Protein AF-A0A1H3FBI8-F1 (afdb_monomer_lite)

Secondary structure (DSSP, 8-state):
--SGGGS-HHHHHHTEEEEE-TTS-EEEEE-----EEEE---TTS-SSHHHHHHHHHHHHHHHHTSTTSEEEEPPPPPPPP----

pLDDT: mean 87.13, std 17.33, range [38.72, 97.88]

Structure (mmCIF, N/CA/C/O backbone):
data_AF-A0A1H3FBI8-F1
#
_entry.id   AF-A0A1H3FBI8-F1
#
loop_
_atom_site.group_PDB
_atom_site.id
_atom_site.type_symbol
_atom_site.label_atom_id
_atom_site.label_alt_id
_atom_site.label_comp_id
_atom_site.label_asym_id
_atom_site.label_entity_id
_atom_site.label_seq_id
_atom_site.pdbx_PDB_ins_code
_atom_site.Cartn_x
_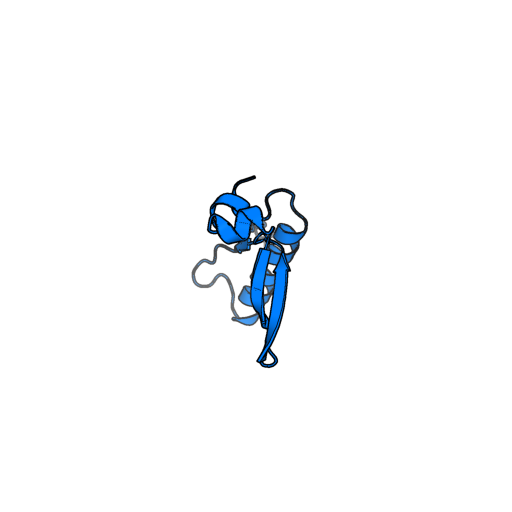atom_site.Cartn_y
_atom_site.Cartn_z
_atom_site.occupancy
_atom_site.B_iso_or_equiv
_atom_site.auth_seq_id
_atom_site.auth_comp_id
_atom_site.auth_asym_id
_atom_site.auth_atom_id
_atom_site.pdbx_PDB_model_num
ATOM 1 N N . MET A 1 1 ? -8.524 -1.764 -15.497 1.00 54.91 1 MET A N 1
ATOM 2 C CA . MET A 1 1 ? -7.267 -1.609 -14.731 1.00 54.91 1 MET A CA 1
ATOM 3 C C . MET A 1 1 ? -7.069 -0.116 -14.443 1.00 54.91 1 MET A C 1
ATOM 5 O O . MET A 1 1 ? -6.768 0.614 -15.370 1.00 54.91 1 MET A O 1
ATOM 9 N N . LYS A 1 2 ? -7.365 0.370 -13.221 1.00 79.06 2 LYS A N 1
ATOM 10 C CA . LYS A 1 2 ? -7.402 1.821 -12.891 1.00 79.06 2 LYS A CA 1
ATOM 11 C C . LYS A 1 2 ? -6.052 2.421 -12.461 1.00 79.06 2 LYS A C 1
ATOM 13 O O . LYS A 1 2 ? -5.921 3.630 -12.416 1.00 79.06 2 LYS A O 1
ATOM 18 N N . ALA A 1 3 ? -5.058 1.599 -12.122 1.00 88.62 3 ALA A N 1
ATOM 19 C CA . ALA A 1 3 ? -3.783 2.097 -11.599 1.00 88.62 3 ALA A CA 1
ATOM 20 C C . ALA A 1 3 ? -2.891 2.721 -12.684 1.00 88.62 3 ALA A C 1
ATOM 22 O O . ALA A 1 3 ? -2.282 3.754 -12.448 1.00 88.62 3 ALA A O 1
ATOM 23 N N . LEU A 1 4 ? -2.862 2.139 -13.889 1.00 92.31 4 LEU A N 1
ATOM 24 C CA . LEU A 1 4 ? -2.034 2.641 -14.992 1.00 92.31 4 LEU A CA 1
ATOM 25 C C . LEU A 1 4 ? -2.377 4.081 -15.382 1.00 92.31 4 LEU A C 1
ATOM 27 O O . LEU A 1 4 ? -1.490 4.828 -15.768 1.00 92.31 4 LEU A O 1
ATOM 31 N N . THR A 1 5 ? -3.637 4.499 -15.238 1.00 94.06 5 THR A N 1
ATOM 32 C CA . THR A 1 5 ? -4.070 5.865 -15.574 1.00 94.06 5 THR A CA 1
ATOM 33 C C . THR A 1 5 ? -3.551 6.923 -14.600 1.00 94.06 5 THR A C 1
ATOM 35 O O . THR A 1 5 ? -3.742 8.105 -14.855 1.00 94.06 5 THR A O 1
ATOM 38 N N . LEU A 1 6 ? -2.938 6.516 -13.482 1.00 93.50 6 LEU A N 1
ATOM 39 C CA . LEU A 1 6 ? -2.296 7.417 -12.520 1.00 93.50 6 LEU A CA 1
ATOM 40 C C . LEU A 1 6 ? -0.836 7.729 -12.884 1.00 93.50 6 LEU A C 1
ATOM 42 O O . LEU A 1 6 ? -0.255 8.637 -12.302 1.00 93.50 6 LEU A O 1
ATOM 46 N N . PHE A 1 7 ? -0.250 6.985 -13.824 1.00 94.94 7 PHE A N 1
ATOM 47 C CA . PHE A 1 7 ? 1.069 7.274 -14.384 1.00 94.94 7 PHE A CA 1
ATOM 48 C C . PHE A 1 7 ? 0.922 8.217 -15.576 1.00 94.94 7 PHE A C 1
ATOM 50 O O . PHE A 1 7 ? -0.090 8.157 -16.282 1.00 94.94 7 PHE A O 1
ATOM 57 N N . ASP A 1 8 ? 1.919 9.066 -15.821 1.00 95.38 8 ASP A N 1
ATOM 58 C CA . ASP A 1 8 ? 1.972 9.892 -17.029 1.00 95.38 8 ASP A CA 1
ATOM 59 C C . ASP A 1 8 ? 2.119 9.041 -18.305 1.00 95.38 8 ASP A C 1
ATOM 61 O O . ASP A 1 8 ? 2.292 7.822 -18.265 1.00 95.38 8 ASP A O 1
ATOM 65 N N . GLU A 1 9 ? 1.978 9.671 -19.469 1.00 96.81 9 GLU A N 1
ATOM 66 C CA . GLU A 1 9 ? 2.009 8.956 -20.746 1.00 96.81 9 GLU A CA 1
ATOM 67 C C . GLU A 1 9 ? 3.348 8.281 -21.039 1.00 96.81 9 GLU A C 1
ATOM 69 O O . GLU A 1 9 ? 3.357 7.137 -21.495 1.00 96.81 9 GLU A O 1
ATOM 74 N N . ILE A 1 10 ? 4.456 8.952 -20.730 1.00 96.94 10 ILE A N 1
ATOM 75 C CA . ILE A 1 10 ? 5.804 8.437 -20.979 1.00 96.94 10 ILE A CA 1
ATOM 76 C C . ILE A 1 10 ? 6.024 7.173 -20.146 1.00 96.94 10 ILE A C 1
ATOM 78 O O . ILE A 1 10 ? 6.429 6.142 -20.681 1.00 96.94 10 ILE A O 1
ATOM 82 N N . ALA A 1 11 ? 5.668 7.216 -18.863 1.00 96.50 11 ALA A N 1
ATOM 83 C CA . ALA A 1 11 ? 5.777 6.089 -17.953 1.00 96.50 11 ALA A CA 1
ATOM 84 C C . ALA A 1 11 ? 4.875 4.917 -18.367 1.00 96.50 11 ALA A C 1
ATOM 86 O O . ALA A 1 11 ? 5.294 3.760 -18.321 1.00 96.50 11 ALA A O 1
ATOM 87 N N . ARG A 1 12 ? 3.644 5.194 -18.824 1.00 96.31 12 ARG A N 1
ATOM 88 C CA . ARG A 1 12 ? 2.740 4.147 -19.334 1.00 96.31 12 ARG A CA 1
ATO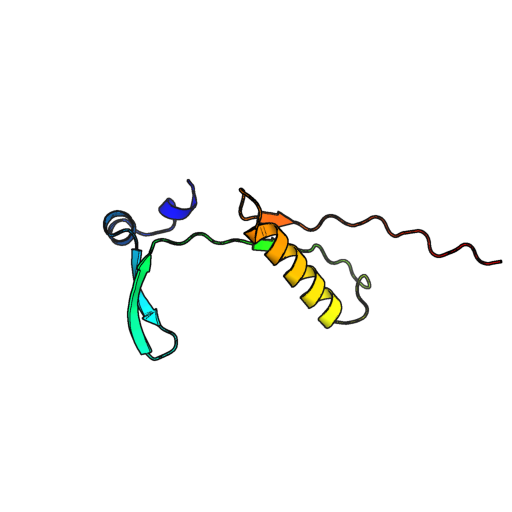M 89 C C . ARG A 1 12 ? 3.306 3.454 -20.572 1.00 96.31 12 ARG A C 1
ATOM 91 O O . ARG A 1 12 ? 3.198 2.234 -20.661 1.00 96.31 12 ARG A O 1
ATOM 98 N N . LEU A 1 13 ? 3.892 4.207 -21.504 1.00 96.25 13 LEU A N 1
ATOM 99 C CA . LEU A 1 13 ? 4.510 3.659 -22.717 1.00 96.25 13 LEU A CA 1
ATOM 100 C C . LEU A 1 13 ? 5.788 2.868 -22.404 1.00 96.25 13 LEU A C 1
ATOM 102 O O . LEU A 1 13 ? 6.018 1.822 -23.005 1.00 96.25 13 LEU A O 1
ATOM 106 N N . ALA A 1 14 ? 6.583 3.331 -21.438 1.00 96.81 14 ALA A N 1
ATOM 107 C CA . ALA A 1 14 ? 7.786 2.644 -20.966 1.00 96.81 14 ALA A CA 1
ATOM 108 C C . ALA A 1 14 ? 7.488 1.446 -20.040 1.00 96.81 14 ALA A C 1
ATOM 110 O O . ALA A 1 14 ? 8.373 0.636 -19.771 1.00 96.81 14 ALA A O 1
ATOM 111 N N . GLY A 1 15 ? 6.258 1.327 -19.531 1.00 96.25 15 GLY A N 1
ATOM 112 C CA . GLY A 1 15 ? 5.862 0.306 -18.559 1.00 96.25 15 GLY A CA 1
ATOM 113 C C . GLY A 1 15 ? 6.390 0.549 -17.140 1.00 96.25 15 GLY A C 1
ATOM 114 O O . GLY A 1 15 ? 6.366 -0.374 -16.321 1.00 96.25 15 GLY A O 1
ATOM 115 N N . GLY A 1 16 ? 6.868 1.757 -16.832 1.00 96.69 16 GLY A N 1
ATOM 116 C CA . GLY A 1 16 ? 7.495 2.102 -15.558 1.00 96.69 16 GLY A CA 1
ATOM 117 C C . GLY A 1 16 ? 8.165 3.474 -15.551 1.00 96.69 16 GLY A C 1
ATOM 118 O O . GLY A 1 16 ? 8.003 4.258 -16.482 1.00 96.69 16 GLY A O 1
ATOM 119 N N . ILE A 1 17 ? 8.903 3.763 -14.481 1.00 96.69 17 ILE A N 1
ATOM 120 C CA . ILE A 1 17 ? 9.634 5.020 -14.270 1.00 96.69 17 ILE A CA 1
ATOM 121 C C . ILE A 1 17 ? 11.095 4.748 -13.909 1.00 96.69 17 ILE A C 1
ATOM 123 O O . ILE A 1 17 ? 11.394 3.770 -13.229 1.00 96.69 17 ILE A O 1
ATOM 127 N N . GLU A 1 18 ? 11.992 5.643 -14.313 1.00 97.31 18 GLU A N 1
ATOM 128 C CA . GLU A 1 18 ? 13.340 5.733 -13.746 1.00 97.31 18 GLU A CA 1
ATOM 129 C C . GLU A 1 18 ? 13.275 6.598 -12.486 1.00 97.31 18 GLU A C 1
ATOM 131 O O . GLU A 1 18 ? 12.802 7.737 -12.534 1.00 97.31 18 GLU A O 1
ATOM 136 N N . ALA A 1 19 ? 13.713 6.062 -11.351 1.00 94.94 19 ALA A N 1
ATOM 137 C CA . ALA A 1 19 ? 13.724 6.787 -10.086 1.00 94.94 19 ALA A CA 1
ATOM 138 C C . ALA A 1 19 ? 14.920 6.380 -9.224 1.00 94.94 19 ALA A C 1
ATOM 140 O O . ALA A 1 19 ? 15.529 5.330 -9.422 1.00 94.94 19 ALA A O 1
ATOM 141 N N . GLU A 1 20 ? 15.256 7.218 -8.251 1.00 97.88 20 GLU A N 1
ATOM 142 C CA . GLU A 1 20 ? 16.273 6.912 -7.250 1.00 97.88 20 GLU A CA 1
ATOM 143 C C . GLU A 1 20 ? 15.741 5.876 -6.246 1.00 97.88 20 GLU A C 1
ATOM 145 O O . GLU A 1 20 ? 14.637 6.015 -5.711 1.00 97.88 20 GLU A O 1
ATOM 150 N N . ASP A 1 21 ? 16.510 4.816 -5.988 1.00 96.19 21 ASP A N 1
ATOM 151 C CA . ASP A 1 21 ? 16.231 3.895 -4.890 1.00 96.19 21 ASP A CA 1
ATOM 152 C C . ASP A 1 21 ? 16.628 4.499 -3.527 1.00 96.19 21 ASP A C 1
ATOM 154 O O . ASP A 1 21 ? 17.221 5.569 -3.425 1.00 96.19 21 ASP A O 1
ATOM 158 N N . ARG A 1 22 ? 16.341 3.789 -2.429 1.00 95.62 22 ARG A N 1
ATOM 159 C CA . ARG A 1 22 ? 16.670 4.255 -1.065 1.00 95.62 22 ARG A CA 1
ATOM 160 C C . ARG A 1 22 ? 18.174 4.417 -0.775 1.00 95.62 22 ARG A C 1
ATOM 162 O O . ARG A 1 22 ? 18.527 4.797 0.339 1.00 95.62 22 ARG A O 1
ATOM 169 N N . HIS A 1 23 ? 19.042 4.041 -1.709 1.00 97.19 23 HIS A N 1
ATOM 170 C CA . HIS A 1 23 ? 20.496 4.122 -1.605 1.00 97.19 23 HIS A CA 1
ATOM 171 C C . HIS A 1 23 ? 21.092 5.175 -2.549 1.00 97.19 23 HIS A C 1
ATOM 173 O O . HIS A 1 23 ? 22.316 5.259 -2.640 1.00 97.19 23 HIS A O 1
ATOM 179 N N . GLY A 1 24 ? 20.271 5.973 -3.235 1.00 96.44 24 GLY A N 1
ATOM 180 C CA . GLY A 1 24 ? 20.771 7.004 -4.143 1.00 96.44 24 GLY A CA 1
ATOM 181 C C . GLY A 1 24 ? 20.984 6.541 -5.582 1.00 96.44 24 GLY A C 1
ATOM 182 O O . GLY A 1 24 ? 21.546 7.281 -6.387 1.00 96.44 24 GLY A O 1
ATOM 183 N N . VAL A 1 25 ? 20.602 5.307 -5.925 1.00 97.88 25 VAL A N 1
ATOM 184 C CA . VAL A 1 25 ? 20.911 4.722 -7.236 1.00 97.88 25 VAL A CA 1
ATOM 185 C C . VAL A 1 25 ? 19.691 4.792 -8.143 1.00 97.88 25 VAL A C 1
ATOM 187 O O . VAL A 1 25 ? 18.637 4.259 -7.801 1.00 97.88 25 VAL A O 1
ATOM 190 N N . VAL A 1 26 ? 19.844 5.396 -9.323 1.00 97.38 26 VAL A N 1
ATOM 191 C CA . VAL A 1 26 ? 18.789 5.423 -10.346 1.00 97.38 26 VAL A CA 1
ATOM 192 C C . VAL A 1 26 ? 18.545 4.014 -10.883 1.00 97.38 26 VAL A C 1
ATOM 194 O O . VAL A 1 26 ? 19.485 3.313 -11.273 1.00 97.38 26 VAL A O 1
ATOM 197 N N . ARG A 1 27 ? 17.282 3.588 -10.870 1.00 97.69 27 ARG A N 1
ATOM 198 C CA . ARG A 1 27 ? 16.828 2.286 -11.362 1.00 97.69 27 ARG A CA 1
ATOM 199 C C . ARG A 1 27 ? 15.455 2.401 -12.011 1.00 97.69 27 ARG A C 1
ATOM 201 O O . ARG A 1 27 ? 14.631 3.226 -11.615 1.00 97.69 27 ARG A O 1
ATOM 208 N N . PHE A 1 28 ? 15.177 1.453 -12.899 1.00 97.44 28 PHE A N 1
ATOM 209 C CA . PHE A 1 28 ? 13.853 1.261 -13.465 1.00 97.44 28 PHE A CA 1
ATOM 210 C C . PHE A 1 28 ? 12.901 0.579 -12.471 1.00 97.44 28 PHE A C 1
ATOM 212 O O . PHE A 1 28 ? 13.204 -0.488 -11.923 1.00 97.44 28 PHE A O 1
ATOM 219 N N . PHE A 1 29 ? 11.711 1.152 -12.301 1.00 96.75 29 PHE A N 1
ATOM 220 C CA . PHE A 1 29 ? 10.612 0.613 -11.506 1.00 96.75 29 PHE A CA 1
ATOM 221 C C . PHE A 1 29 ? 9.375 0.404 -12.386 1.00 96.75 29 PHE A C 1
ATOM 223 O O . PHE A 1 29 ? 8.843 1.382 -12.913 1.00 96.75 29 PHE A O 1
ATOM 230 N N . PRO A 1 30 ? 8.858 -0.832 -12.519 1.00 96.88 30 PRO A N 1
ATOM 231 C CA . PRO A 1 30 ? 7.638 -1.083 -13.279 1.00 96.88 30 PRO A CA 1
ATOM 232 C C . PRO A 1 30 ? 6.441 -0.290 -12.745 1.00 96.88 30 PRO A C 1
ATOM 234 O O . PRO A 1 30 ? 6.344 -0.035 -11.539 1.00 96.88 30 PRO A O 1
ATOM 237 N N . CYS A 1 31 ? 5.482 0.031 -13.618 1.00 95.75 31 CYS A N 1
ATOM 238 C CA . CYS A 1 31 ? 4.202 0.599 -13.205 1.00 95.75 31 CYS A CA 1
ATOM 239 C C . CYS A 1 31 ? 3.560 -0.301 -12.144 1.00 95.75 31 CYS A C 1
ATOM 241 O O . CYS A 1 31 ? 3.191 -1.446 -12.406 1.00 95.75 31 CYS A O 1
ATOM 243 N N . THR A 1 32 ? 3.427 0.232 -10.934 1.00 92.88 32 THR A N 1
ATOM 244 C CA . THR A 1 32 ? 2.999 -0.541 -9.772 1.00 92.88 32 THR A CA 1
ATOM 245 C C . THR A 1 32 ? 1.550 -0.258 -9.394 1.00 92.88 32 THR A C 1
ATOM 247 O O . THR A 1 32 ? 0.943 0.736 -9.796 1.00 92.88 32 THR A O 1
ATOM 250 N N . THR A 1 33 ? 0.985 -1.146 -8.587 1.00 91.81 33 THR A N 1
ATOM 251 C CA . THR A 1 33 ? -0.338 -0.984 -7.985 1.00 91.81 33 THR A CA 1
ATOM 252 C C . THR A 1 33 ? -0.203 -0.845 -6.479 1.00 91.81 33 THR A C 1
ATOM 254 O O . THR A 1 33 ? 0.666 -1.466 -5.870 1.00 91.81 33 THR A O 1
ATOM 257 N N . LEU A 1 34 ? -1.101 -0.086 -5.858 1.00 91.94 34 LEU A N 1
ATOM 258 C CA . LEU A 1 34 ? -1.153 0.045 -4.407 1.00 91.94 34 LEU A CA 1
ATOM 259 C C . LEU A 1 34 ? -2.185 -0.920 -3.815 1.00 91.94 34 LEU A C 1
ATOM 261 O O . LEU A 1 34 ? -3.315 -0.982 -4.298 1.00 91.94 34 LEU A O 1
ATOM 265 N N . SER A 1 35 ? -1.818 -1.604 -2.728 1.00 95.19 35 SER A N 1
ATOM 266 C CA . SER A 1 35 ? -2.786 -2.270 -1.852 1.00 95.19 35 SER A CA 1
ATOM 267 C C . SER A 1 35 ? -2.945 -1.504 -0.540 1.00 95.19 35 SER A C 1
ATOM 269 O O . SER A 1 35 ? -1.951 -1.163 0.103 1.00 95.19 35 SER A O 1
ATOM 271 N N . VAL A 1 36 ? -4.185 -1.274 -0.112 1.00 95.81 36 VAL A N 1
ATOM 272 C CA . VAL A 1 36 ? -4.541 -0.497 1.079 1.00 95.81 36 VAL A CA 1
ATOM 273 C C . VAL A 1 36 ? -5.390 -1.342 2.023 1.00 95.81 36 VAL A C 1
ATOM 275 O O . VAL A 1 36 ? -6.472 -1.807 1.671 1.00 95.81 36 VAL A O 1
ATOM 278 N N . GLY A 1 37 ? -4.904 -1.511 3.249 1.00 96.19 37 GLY A N 1
ATOM 279 C CA . GLY A 1 37 ? -5.707 -1.992 4.366 1.00 96.19 37 GLY A CA 1
ATOM 280 C C . GLY A 1 37 ? -6.125 -0.832 5.254 1.00 96.19 37 GLY A C 1
ATOM 281 O O . GLY A 1 37 ? -5.270 -0.045 5.651 1.00 96.19 37 GLY A O 1
ATOM 282 N N . ALA A 1 38 ? -7.409 -0.742 5.578 1.00 95.88 38 ALA A N 1
ATOM 283 C CA . ALA A 1 38 ? -7.958 0.291 6.446 1.00 95.88 38 ALA A CA 1
ATOM 284 C C . ALA A 1 38 ? -8.683 -0.328 7.644 1.00 95.88 38 ALA A C 1
ATOM 286 O O . ALA A 1 38 ? -9.341 -1.363 7.519 1.00 95.88 38 ALA A O 1
ATOM 287 N N . VAL A 1 39 ? -8.587 0.333 8.794 1.00 94.06 39 VAL A N 1
ATOM 288 C CA . VAL A 1 39 ? -9.320 -0.007 10.018 1.00 94.06 39 VAL A CA 1
ATOM 289 C C . VAL A 1 39 ? -10.084 1.234 10.445 1.00 94.06 39 VAL A C 1
ATOM 291 O O . VAL A 1 39 ? -9.500 2.310 10.555 1.00 94.06 39 VAL A O 1
ATOM 294 N N . LEU A 1 40 ? -11.389 1.092 10.664 1.00 92.00 40 LEU A N 1
ATOM 295 C CA . LEU A 1 40 ? -12.186 2.146 11.275 1.00 92.00 40 LEU A CA 1
ATOM 296 C C . LEU A 1 40 ? -12.028 2.038 12.791 1.00 92.00 40 LEU A C 1
ATOM 298 O O . LEU A 1 40 ? -12.420 1.023 13.357 1.00 92.00 40 LEU A O 1
ATOM 302 N N . VAL A 1 41 ? -11.462 3.071 13.415 1.00 89.69 41 VAL A N 1
ATOM 303 C CA . VAL A 1 41 ? -11.207 3.111 14.860 1.00 89.69 41 VAL A CA 1
ATOM 304 C C . VAL A 1 41 ? -12.153 4.101 15.529 1.00 89.69 41 VAL A C 1
ATOM 306 O O . VAL A 1 41 ? -12.249 5.256 15.108 1.00 89.69 41 VAL A O 1
ATOM 309 N N . LYS A 1 42 ? -12.843 3.664 16.580 1.00 89.00 42 LYS A N 1
ATOM 310 C CA . LYS A 1 42 ? -13.654 4.518 17.454 1.00 89.00 42 LYS A CA 1
ATOM 311 C C . LYS A 1 42 ? -12.857 4.957 18.689 1.00 89.00 42 LYS A C 1
ATOM 313 O O . LYS A 1 42 ? -11.921 4.265 19.095 1.00 89.00 42 LYS A O 1
ATOM 318 N N . PRO A 1 43 ? -13.236 6.078 19.330 1.00 89.06 43 PRO A N 1
ATOM 319 C CA . PRO A 1 43 ? -12.675 6.449 20.625 1.00 89.06 43 PRO A CA 1
ATOM 320 C C . PRO A 1 43 ? -12.781 5.294 21.627 1.00 89.06 43 PRO A C 1
ATOM 322 O O . PRO A 1 43 ? -13.819 4.634 21.694 1.00 89.06 43 PRO A O 1
ATOM 325 N N . ASN A 1 44 ? -11.712 5.068 22.394 1.00 88.81 44 ASN A N 1
ATOM 326 C CA . ASN A 1 44 ? -11.602 4.017 23.414 1.00 88.81 44 ASN A CA 1
ATOM 327 C C . ASN A 1 44 ? -11.761 2.570 22.897 1.00 88.81 44 ASN A C 1
ATOM 329 O O . ASN A 1 44 ? -11.985 1.664 23.691 1.00 88.81 44 ASN A O 1
ATOM 333 N N . GLU A 1 45 ? -11.661 2.328 21.584 1.00 88.31 45 GLU A N 1
ATOM 334 C CA . GLU A 1 45 ? -11.731 0.967 21.023 1.00 88.31 45 GLU A CA 1
ATOM 335 C C . GLU A 1 45 ? -10.436 0.171 21.222 1.00 88.31 45 GLU A C 1
ATOM 337 O O . GLU A 1 45 ? -10.467 -1.052 21.323 1.00 88.31 45 GLU A O 1
ATOM 342 N N . PHE A 1 46 ? -9.303 0.867 21.300 1.00 90.00 46 PHE A N 1
ATOM 343 C CA . PHE A 1 46 ? -8.006 0.282 21.605 1.00 90.00 46 PHE A CA 1
ATOM 344 C C . PHE A 1 46 ? -7.406 0.988 22.812 1.00 90.00 46 PHE A C 1
ATOM 346 O O . PHE A 1 46 ? -7.452 2.215 22.909 1.00 90.00 46 PHE A O 1
ATOM 353 N N . GLU A 1 47 ? -6.815 0.207 23.708 1.00 91.56 47 GLU A N 1
ATOM 354 C CA . GLU A 1 47 ? -6.143 0.710 24.907 1.00 91.56 47 GLU A CA 1
ATOM 355 C C . GLU A 1 47 ? -4.726 1.194 24.592 1.00 91.56 47 GLU A C 1
ATOM 357 O O . GLU A 1 47 ? -4.191 2.064 25.277 1.00 91.56 47 GLU A O 1
ATOM 362 N N . LYS A 1 48 ? -4.103 0.617 23.554 1.00 93.12 48 LYS A N 1
ATOM 363 C CA . LYS A 1 48 ? -2.712 0.881 23.182 1.00 93.12 48 LYS A CA 1
ATOM 364 C C . LYS A 1 48 ? -2.550 1.121 21.686 1.00 93.12 48 LYS A C 1
ATOM 366 O O . LYS A 1 48 ? -3.208 0.488 20.856 1.00 93.12 48 LYS A O 1
ATOM 371 N N . VAL A 1 49 ? -1.608 1.992 21.331 1.00 92.44 49 VAL A N 1
ATOM 372 C CA . VAL A 1 49 ? -1.316 2.365 19.935 1.00 92.44 49 VAL A CA 1
ATOM 373 C C . VAL A 1 49 ? -0.841 1.155 19.122 1.00 92.44 49 VAL A C 1
ATOM 375 O O . VAL A 1 49 ? -1.186 1.018 17.946 1.00 92.44 49 VAL A O 1
ATOM 378 N N . GLU A 1 50 ? -0.126 0.220 19.748 1.00 95.38 50 GLU A N 1
ATOM 379 C CA . GLU A 1 50 ? 0.354 -1.004 19.099 1.00 95.38 50 GLU A CA 1
ATOM 380 C C . GLU A 1 50 ? -0.801 -1.890 18.618 1.00 95.38 50 GLU A C 1
ATOM 382 O O . GLU A 1 50 ? -0.675 -2.563 17.594 1.00 95.38 50 GLU A O 1
ATOM 387 N N . GLN A 1 51 ? -1.946 -1.873 19.307 1.00 93.44 51 GLN A N 1
ATOM 388 C CA . GLN A 1 51 ? -3.117 -2.648 18.894 1.00 93.44 51 GLN A CA 1
ATOM 389 C C . GLN A 1 51 ? -3.719 -2.087 17.597 1.00 93.44 51 GLN A C 1
ATOM 391 O O . GLN A 1 51 ? -4.056 -2.859 16.698 1.00 93.44 51 GLN A O 1
ATOM 396 N N . VAL A 1 52 ? -3.761 -0.756 17.453 1.00 93.19 52 VAL A N 1
ATOM 397 C CA . VAL A 1 52 ? -4.173 -0.084 16.208 1.00 93.19 52 VAL A CA 1
ATOM 398 C C . VAL A 1 52 ? -3.209 -0.428 15.072 1.00 93.19 52 VAL A C 1
ATOM 400 O O . VAL A 1 52 ? -3.640 -0.806 13.979 1.00 93.19 52 VAL A O 1
ATOM 403 N N . ALA A 1 53 ? -1.900 -0.348 15.331 1.00 94.25 53 ALA A N 1
ATOM 404 C CA . ALA A 1 53 ? -0.871 -0.674 14.346 1.00 94.25 53 ALA A CA 1
ATOM 405 C C . ALA A 1 53 ? -0.967 -2.137 13.883 1.00 94.25 53 ALA A C 1
ATOM 407 O O . ALA A 1 53 ? -0.899 -2.416 12.681 1.00 94.25 53 ALA A O 1
ATOM 408 N N . ASN A 1 54 ? -1.186 -3.068 14.815 1.00 96.00 54 ASN A N 1
ATOM 409 C CA . ASN A 1 54 ? -1.365 -4.480 14.499 1.00 96.00 54 ASN A CA 1
ATOM 410 C C . ASN A 1 54 ? -2.640 -4.718 13.673 1.00 96.00 54 ASN A C 1
ATOM 412 O O . ASN A 1 54 ? -2.587 -5.379 12.635 1.00 96.00 54 ASN A O 1
ATOM 416 N N . ALA A 1 55 ? -3.770 -4.119 14.061 1.00 95.06 55 ALA A N 1
ATOM 417 C CA . ALA A 1 55 ? -5.016 -4.214 13.299 1.00 95.06 55 ALA A CA 1
ATOM 418 C C . ALA A 1 55 ? -4.844 -3.690 11.860 1.00 95.06 55 ALA A C 1
ATOM 420 O O . ALA A 1 55 ? -5.263 -4.345 10.899 1.00 95.06 55 ALA A O 1
ATOM 421 N N . ALA A 1 56 ? -4.163 -2.553 11.686 1.00 95.75 56 ALA A N 1
ATOM 422 C CA . ALA A 1 56 ? -3.851 -1.999 10.370 1.00 95.75 56 ALA A CA 1
ATOM 423 C C . ALA A 1 56 ? -2.908 -2.909 9.563 1.00 95.75 56 ALA A C 1
ATOM 425 O O . ALA A 1 56 ? -3.103 -3.092 8.358 1.00 95.75 56 ALA A O 1
ATOM 426 N N . ALA A 1 57 ? -1.916 -3.533 10.207 1.00 96.69 57 ALA A N 1
ATOM 427 C CA . ALA A 1 57 ? -1.022 -4.488 9.559 1.00 96.69 57 ALA A CA 1
ATOM 428 C C . ALA A 1 57 ? -1.776 -5.727 9.047 1.00 96.69 57 ALA A C 1
ATOM 430 O O . ALA A 1 57 ? -1.538 -6.149 7.909 1.00 96.69 57 ALA A O 1
ATOM 431 N N . ILE A 1 58 ? -2.721 -6.255 9.833 1.00 96.31 58 ILE A N 1
ATOM 432 C CA . ILE A 1 58 ? -3.600 -7.364 9.434 1.00 96.31 58 ILE A CA 1
ATOM 433 C C . ILE A 1 58 ? -4.491 -6.940 8.263 1.00 96.31 58 ILE A C 1
ATOM 435 O O . ILE A 1 58 ? -4.561 -7.649 7.256 1.00 96.31 58 ILE A O 1
ATOM 439 N N . ALA A 1 59 ? -5.130 -5.769 8.346 1.00 96.56 59 ALA A N 1
ATOM 440 C CA . ALA A 1 59 ? -5.962 -5.246 7.264 1.00 96.56 59 ALA A CA 1
ATOM 441 C C . ALA A 1 59 ? -5.157 -5.083 5.963 1.00 96.56 59 ALA A C 1
ATOM 443 O O . ALA A 1 59 ? -5.609 -5.489 4.893 1.00 96.56 59 ALA A O 1
ATOM 444 N N . LYS A 1 60 ? -3.931 -4.555 6.055 1.00 96.81 60 LYS A N 1
ATOM 445 C CA . LYS A 1 60 ? -3.004 -4.412 4.921 1.00 96.81 60 LYS A CA 1
ATOM 446 C C . LYS A 1 60 ? -2.639 -5.769 4.331 1.00 96.81 60 LYS A C 1
ATOM 448 O O . LYS A 1 60 ? -2.592 -5.906 3.112 1.00 96.81 60 LYS A O 1
ATOM 453 N N . HIS A 1 61 ? -2.373 -6.768 5.169 1.00 96.81 61 HIS A N 1
ATOM 454 C CA . HIS A 1 61 ? -2.074 -8.116 4.694 1.00 96.81 61 HIS A CA 1
ATOM 455 C C . HIS A 1 61 ? -3.269 -8.723 3.942 1.00 96.81 61 HIS A C 1
ATOM 457 O O . HIS A 1 61 ? -3.099 -9.227 2.835 1.00 96.81 61 HIS A O 1
ATOM 463 N N . ARG A 1 62 ? -4.490 -8.578 4.478 1.00 96.19 62 ARG A N 1
ATOM 464 C CA . ARG A 1 62 ? -5.725 -9.000 3.794 1.00 96.19 62 ARG A CA 1
ATOM 465 C C . ARG A 1 62 ? -5.922 -8.276 2.455 1.00 96.19 62 ARG A C 1
ATOM 467 O O . ARG A 1 62 ? -6.298 -8.922 1.486 1.00 96.19 62 ARG A O 1
ATOM 474 N N . ALA A 1 63 ? -5.611 -6.980 2.376 1.00 96.50 63 ALA A N 1
ATOM 475 C CA . ALA A 1 63 ? -5.665 -6.213 1.127 1.00 96.50 63 ALA A CA 1
ATOM 476 C C . ALA A 1 63 ? -4.666 -6.712 0.073 1.00 96.50 63 ALA A C 1
ATOM 478 O O . ALA A 1 63 ? -5.013 -6.814 -1.097 1.00 96.50 63 ALA A O 1
ATOM 479 N N . LYS A 1 64 ? -3.432 -7.043 0.478 1.00 94.88 64 LYS A N 1
ATOM 480 C CA . LYS A 1 64 ? -2.406 -7.582 -0.434 1.00 94.88 64 LYS A CA 1
ATOM 481 C C . LYS A 1 64 ? -2.802 -8.923 -1.048 1.00 94.88 64 LYS A C 1
ATOM 483 O O . LYS A 1 64 ? -2.417 -9.209 -2.173 1.00 94.88 64 LYS A O 1
ATOM 488 N N . ASN A 1 65 ? -3.563 -9.721 -0.306 1.00 94.44 65 ASN A N 1
ATOM 489 C CA . ASN A 1 65 ? -4.030 -11.030 -0.752 1.00 94.44 65 ASN A CA 1
ATOM 490 C C . ASN A 1 65 ? -5.415 -10.970 -1.426 1.00 94.44 65 ASN A C 1
ATOM 492 O O . ASN A 1 65 ? -5.942 -12.013 -1.808 1.00 94.44 65 ASN A O 1
ATOM 496 N N . SER A 1 66 ? -6.034 -9.787 -1.550 1.00 92.38 66 SER A N 1
ATOM 497 C CA . SER A 1 66 ? -7.325 -9.623 -2.222 1.00 92.38 66 SER A CA 1
ATOM 498 C C . SER A 1 66 ? -7.148 -9.204 -3.682 1.00 92.38 66 SER A C 1
ATOM 500 O O . SER A 1 66 ? -6.194 -8.521 -4.047 1.00 92.38 66 SER A O 1
ATOM 502 N N . SER A 1 67 ? -8.118 -9.553 -4.530 1.00 86.81 67 SER A N 1
ATOM 503 C CA . SER A 1 67 ? -8.123 -9.146 -5.943 1.00 86.81 67 SER A CA 1
ATOM 504 C C . SER A 1 67 ? -8.365 -7.645 -6.149 1.00 86.81 67 SER A C 1
ATOM 506 O O . SER A 1 67 ? -8.002 -7.099 -7.187 1.00 86.81 67 SER A O 1
ATOM 508 N N . SER A 1 68 ? -8.978 -6.964 -5.176 1.00 88.94 68 SER A N 1
ATOM 509 C CA . SER A 1 68 ? -9.246 -5.522 -5.233 1.00 88.94 68 SER A CA 1
ATOM 510 C C . SER A 1 68 ? -8.044 -4.671 -4.827 1.00 88.94 68 SER A C 1
ATOM 512 O O . SER A 1 68 ? -8.029 -3.476 -5.120 1.00 88.94 68 SER A O 1
ATOM 514 N N . GLY A 1 69 ? -7.089 -5.238 -4.079 1.00 92.00 69 GLY A N 1
ATOM 515 C CA . GLY A 1 69 ? -6.044 -4.476 -3.402 1.00 92.00 69 GLY A CA 1
ATOM 516 C C . GLY A 1 69 ? -6.565 -3.573 -2.277 1.00 92.00 69 GLY A C 1
ATOM 517 O O . GLY A 1 69 ? -5.773 -2.891 -1.645 1.00 92.00 69 GLY A O 1
ATOM 518 N N . LEU A 1 70 ? -7.868 -3.543 -1.985 1.00 92.94 70 LEU A N 1
ATOM 519 C CA . LEU A 1 70 ? -8.457 -2.740 -0.911 1.00 92.94 70 LEU A CA 1
ATOM 520 C C . LEU A 1 70 ? -9.183 -3.651 0.073 1.00 92.94 70 LEU A C 1
ATOM 522 O O . LEU A 1 70 ? -10.070 -4.414 -0.320 1.00 92.94 70 LEU A O 1
ATOM 526 N N . TYR A 1 71 ? -8.852 -3.522 1.354 1.00 95.06 71 TYR A N 1
ATOM 527 C CA . TYR A 1 71 ? -9.558 -4.200 2.433 1.00 95.06 71 TYR A CA 1
ATOM 528 C C . TYR A 1 71 ? -9.882 -3.227 3.562 1.00 95.06 71 TYR A C 1
ATOM 530 O O . TYR A 1 71 ? -8.992 -2.594 4.124 1.00 95.06 71 TYR A O 1
ATOM 538 N N . ILE A 1 72 ? -11.160 -3.146 3.922 1.00 94.12 72 ILE A N 1
ATOM 539 C CA . ILE A 1 72 ? -11.622 -2.408 5.096 1.00 94.12 72 ILE A CA 1
ATOM 540 C C . ILE A 1 72 ? -11.975 -3.447 6.154 1.00 94.12 72 ILE A C 1
ATOM 542 O O . ILE A 1 72 ? -12.871 -4.270 5.939 1.00 94.12 72 ILE A O 1
ATOM 546 N N . ALA A 1 73 ? -11.256 -3.436 7.276 1.00 90.44 73 ALA A N 1
ATOM 547 C CA . ALA A 1 73 ? -11.533 -4.323 8.392 1.00 90.44 73 ALA A CA 1
ATOM 548 C C . ALA A 1 73 ? -12.944 -4.044 8.913 1.00 90.44 73 ALA A C 1
ATOM 550 O O . ALA A 1 73 ? -13.243 -2.961 9.417 1.00 90.44 73 ALA A O 1
ATOM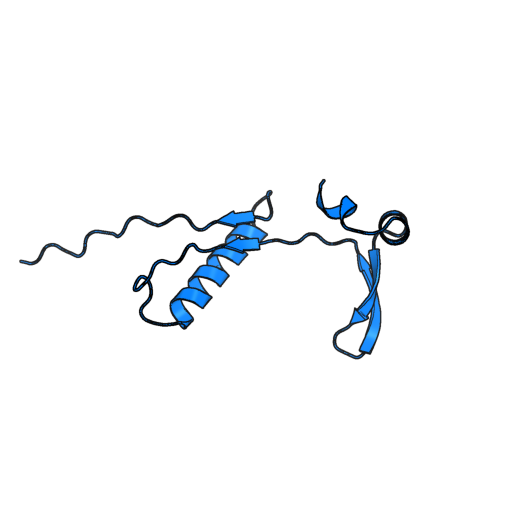 551 N N . LYS A 1 74 ? -13.824 -5.034 8.747 1.00 73.44 74 LYS A N 1
ATOM 552 C CA . LYS A 1 74 ? -15.127 -5.035 9.401 1.00 73.44 74 LYS A CA 1
ATOM 553 C C . LYS A 1 74 ? -14.910 -5.345 10.877 1.00 73.44 74 LYS A C 1
ATOM 555 O O . LYS A 1 74 ? -14.035 -6.134 11.221 1.00 73.44 74 LYS A O 1
ATOM 560 N N . ARG A 1 75 ? -15.738 -4.742 11.724 1.00 63.72 75 ARG A N 1
ATOM 561 C CA . ARG A 1 75 ? -15.844 -5.085 13.141 1.00 63.72 75 ARG A CA 1
ATOM 562 C C . ARG A 1 75 ? -16.113 -6.592 13.248 1.00 63.72 75 ARG A C 1
ATOM 564 O O . ARG A 1 75 ? -17.131 -7.052 12.737 1.00 63.72 75 ARG A O 1
ATOM 571 N N . GLU A 1 76 ? -15.230 -7.353 13.885 1.00 52.56 76 GLU A N 1
ATOM 572 C CA . GLU A 1 76 ? -15.661 -8.622 14.473 1.00 52.56 76 GLU A CA 1
ATOM 573 C C . GLU A 1 76 ? -16.561 -8.237 15.649 1.00 52.56 76 GLU A C 1
ATOM 575 O O . GLU A 1 76 ? -16.188 -7.405 16.480 1.00 52.56 76 GLU A O 1
ATOM 580 N N . ALA A 1 77 ? -17.809 -8.714 15.640 1.00 38.72 77 ALA A N 1
ATOM 581 C CA . ALA A 1 77 ? -18.726 -8.476 16.745 1.00 38.72 77 ALA A CA 1
ATOM 582 C C . ALA A 1 77 ? -18.028 -8.933 18.029 1.00 38.72 77 ALA A C 1
ATOM 584 O O . ALA A 1 77 ? -17.504 -10.044 18.072 1.00 38.72 77 ALA A O 1
ATOM 585 N N . ALA A 1 78 ? -17.982 -8.054 19.034 1.00 41.50 78 ALA A N 1
ATOM 586 C CA . ALA A 1 78 ? -17.418 -8.387 20.329 1.00 41.50 78 ALA A CA 1
ATOM 587 C C . ALA A 1 78 ? -18.047 -9.703 20.797 1.00 41.50 78 ALA A C 1
ATOM 589 O O . ALA A 1 78 ? -19.272 -9.808 20.885 1.00 41.50 78 ALA A O 1
ATOM 590 N N . ILE A 1 79 ? -17.210 -10.712 21.038 1.00 42.31 79 ILE A N 1
ATOM 591 C CA . ILE A 1 79 ? -17.635 -11.912 21.749 1.00 42.31 79 ILE A CA 1
ATOM 592 C C . ILE A 1 79 ? -18.115 -11.398 23.112 1.00 42.31 79 ILE A C 1
ATOM 594 O O . ILE A 1 79 ? -17.341 -10.684 23.756 1.00 42.31 79 ILE A O 1
ATOM 598 N N . PRO A 1 80 ? -19.366 -11.661 23.532 1.00 40.72 80 PRO A N 1
ATOM 599 C CA . PRO A 1 80 ? -19.825 -11.219 24.835 1.00 40.72 80 PRO A CA 1
ATOM 600 C C . PRO A 1 80 ? -18.859 -11.756 25.889 1.00 40.72 80 PRO A C 1
ATOM 602 O O . PRO A 1 80 ? -18.570 -12.955 25.937 1.00 40.72 80 PRO A O 1
ATOM 605 N N . GLU A 1 81 ? -18.313 -10.831 26.676 1.00 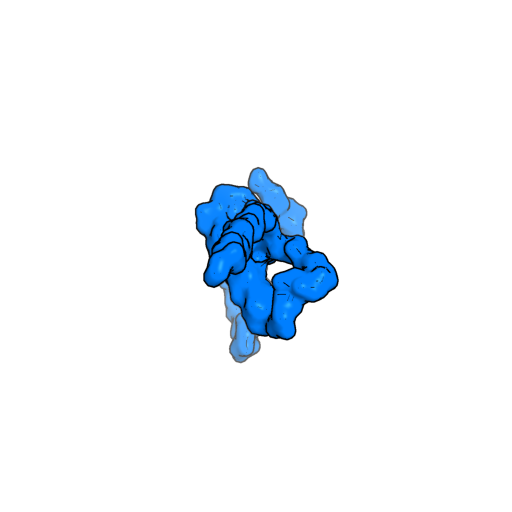43.72 81 GLU A N 1
ATOM 606 C CA . GLU A 1 81 ? -17.515 -11.128 27.854 1.00 43.72 81 GLU A CA 1
ATOM 607 C C . GLU A 1 81 ? -18.296 -12.133 28.703 1.00 43.72 81 GLU A C 1
ATOM 609 O O . GLU A 1 81 ? -19.509 -11.988 28.880 1.00 43.72 81 GLU A O 1
ATOM 614 N N . LYS A 1 82 ? -17.619 -13.212 29.117 1.00 42.00 82 LYS A N 1
ATOM 615 C CA . LYS A 1 82 ? -18.222 -14.313 29.873 1.00 42.00 82 LYS A CA 1
ATOM 616 C C . LYS A 1 82 ? -19.165 -13.753 30.935 1.00 42.00 82 LYS A C 1
ATOM 618 O O . LYS A 1 82 ? -18.752 -12.938 31.754 1.00 42.00 82 LYS A O 1
ATOM 623 N N . ALA A 1 83 ? -20.408 -14.233 30.911 1.00 42.28 83 ALA A N 1
ATOM 624 C CA . ALA A 1 83 ? -21.382 -14.005 31.962 1.00 42.28 83 ALA A CA 1
ATOM 625 C C . ALA A 1 83 ? -20.717 -14.255 33.321 1.00 42.28 83 ALA A C 1
ATOM 627 O O . ALA A 1 83 ? -20.210 -15.351 33.572 1.00 42.28 83 ALA A O 1
ATOM 628 N N . ALA A 1 84 ? -20.686 -13.213 34.148 1.00 40.53 84 ALA A N 1
ATOM 629 C CA . ALA A 1 84 ? -20.328 -13.322 35.546 1.00 40.53 84 ALA A CA 1
ATOM 6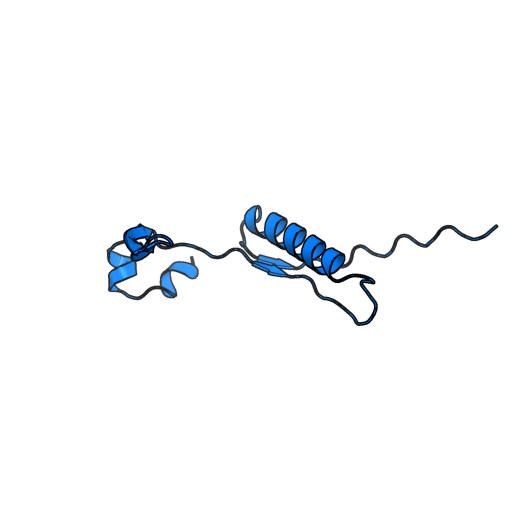30 C C . ALA A 1 84 ? -21.237 -14.369 36.208 1.00 40.53 84 ALA A C 1
ATOM 632 O O . ALA A 1 84 ? -22.463 -14.273 36.113 1.00 40.53 84 ALA A O 1
ATOM 633 N N . ILE A 1 85 ? -20.618 -15.355 36.853 1.00 48.28 85 ILE A N 1
ATOM 634 C CA . ILE A 1 85 ? -21.198 -16.137 37.946 1.00 48.28 85 ILE A CA 1
ATOM 635 C C . ILE A 1 85 ? -20.164 -16.116 39.064 1.00 48.28 85 ILE A C 1
ATOM 637 O O . ILE A 1 85 ? -18.980 -16.377 38.743 1.00 48.28 85 ILE A O 1
#

Sequence (85 aa):
MKALTLFDEIARLAGGIEAEDRHGVVRFFPCTTLSVGAVLVKPNEFEKVEQVANAAAIAKHRAKNSSSGLYIAKREAAIPEKAAI

Foldseek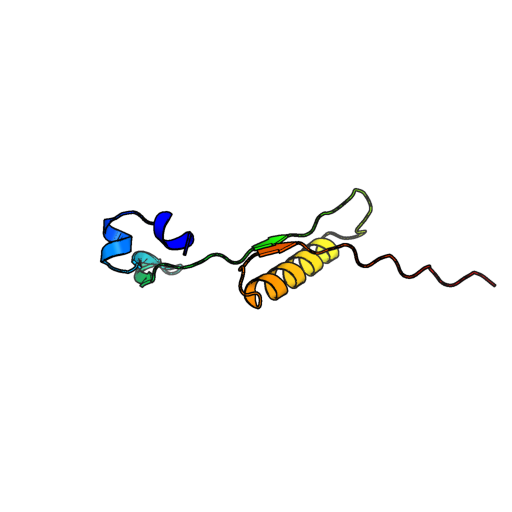 3Di:
DPQLVVDDPVQSVVQFDFDQDPVRDTDTDGRDDAAAFEEDDDPPPDPDPVVVVVNRVVSQVVLVVDPNSYGYDDDPPPPPDPPDD

Radius of gyration: 19.59 Å; chains: 1; bounding box: 42×26×61 Å